Protein AF-A0A383CVW1-F1 (afdb_monomer)

Nearest PDB structures (foldseek):
  1tfe-assembly1_A-2  TM=7.090E-01  e=8.738E-01  Thermus thermophilus
  5x90-assembly1_G  TM=7.369E-01  e=1.712E+00  Legionella pneumophila subsp. pneumophila str. Philadelphia 1
  5x1e-assembly1_C  TM=7.257E-01  e=1.958E+00  Legionella pneumophila subsp. pneumophila str. Philadelphia 1
  7pkq-assembly1_v  TM=6.864E-01  e=3.353E+00  Chlamydomonas reinhardtii

InterPro domains:
  IPR036111 Malate/L-sulfolactate/L-lactate dehydrogenase-like superfamily [SSF89733] (13-53)
  IPR043144 Malate/L-sulfolactate/L-lactate dehydrogenase-like, alpha-helical domain [G3DSA:1.10.1530.10] (5-54)

Structure (mmCIF, N/CA/C/O backbone):
data_AF-A0A383CVW1-F1
#
_entry.id   AF-A0A383CVW1-F1
#
loop_
_atom_site.group_PDB
_atom_site.id
_atom_site.type_symbol
_atom_site.label_atom_id
_atom_site.label_alt_id
_atom_site.label_comp_id
_atom_site.label_asym_id
_atom_site.label_entity_id
_atom_site.label_seq_id
_atom_site.pdbx_PDB_ins_code
_atom_site.Cartn_x
_atom_site.Cartn_y
_atom_site.Cartn_z
_atom_site.occupancy
_atom_site.B_iso_or_equiv
_atom_site.auth_seq_id
_atom_site.auth_comp_id
_atom_site.auth_asym_id
_atom_site.auth_atom_id
_atom_site.pdbx_PDB_model_num
ATOM 1 N N . VAL A 1 1 ? 20.972 -3.869 -9.968 1.00 60.19 1 VAL A N 1
ATOM 2 C CA . VAL A 1 1 ? 19.719 -4.568 -10.337 1.00 60.19 1 VAL A CA 1
ATOM 3 C C . VAL A 1 1 ? 19.899 -5.152 -11.730 1.00 60.19 1 VAL A C 1
ATOM 5 O O . VAL A 1 1 ? 20.291 -4.404 -12.618 1.00 60.19 1 VAL A O 1
ATOM 8 N N . LEU A 1 2 ? 19.725 -6.469 -11.894 1.00 65.12 2 LEU A N 1
ATOM 9 C CA . LEU A 1 2 ? 19.825 -7.158 -13.191 1.00 65.12 2 LEU A CA 1
ATOM 10 C C . LEU A 1 2 ? 18.755 -6.601 -14.148 1.00 65.12 2 LEU A C 1
ATOM 12 O O . LEU A 1 2 ? 17.624 -6.398 -13.715 1.00 65.12 2 LEU A O 1
ATOM 16 N N . ASP A 1 3 ? 19.062 -6.405 -15.433 1.00 62.59 3 ASP A N 1
ATOM 17 C CA . ASP A 1 3 ? 18.083 -5.881 -16.409 1.00 62.59 3 ASP A CA 1
ATOM 18 C C . ASP A 1 3 ? 16.834 -6.766 -16.559 1.00 62.59 3 ASP A C 1
ATOM 20 O O . ASP A 1 3 ? 15.776 -6.275 -16.936 1.00 62.59 3 ASP A O 1
ATOM 24 N N . TYR A 1 4 ? 16.931 -8.040 -16.171 1.00 65.62 4 TYR A N 1
ATOM 25 C CA . TYR A 1 4 ? 15.809 -8.975 -16.094 1.00 65.62 4 TYR A CA 1
ATOM 26 C C . TYR A 1 4 ? 14.699 -8.542 -15.115 1.00 65.62 4 TYR A C 1
ATOM 28 O O . TYR A 1 4 ? 13.548 -8.915 -15.302 1.00 65.62 4 TYR A O 1
ATOM 36 N N . PHE A 1 5 ? 15.019 -7.741 -14.093 1.00 69.12 5 PHE A N 1
ATOM 37 C CA . PHE A 1 5 ? 14.052 -7.273 -13.088 1.00 69.12 5 PHE A CA 1
ATOM 38 C C . PHE A 1 5 ? 13.405 -5.929 -13.446 1.00 69.12 5 PHE A C 1
ATOM 40 O O . PHE A 1 5 ? 12.596 -5.413 -12.683 1.00 69.12 5 PHE A O 1
ATOM 47 N N . LYS A 1 6 ? 13.760 -5.324 -14.587 1.00 73.38 6 LYS A N 1
ATOM 48 C CA . LYS A 1 6 ? 13.169 -4.051 -15.010 1.00 73.38 6 LYS A CA 1
ATOM 49 C C . LYS A 1 6 ? 11.916 -4.310 -15.833 1.00 73.38 6 LYS A C 1
ATOM 51 O O . LYS A 1 6 ? 11.989 -4.883 -16.919 1.00 73.38 6 LYS A O 1
ATOM 56 N N . ILE A 1 7 ? 10.780 -3.814 -15.353 1.00 79.50 7 ILE A N 1
ATOM 57 C CA . ILE A 1 7 ? 9.533 -3.822 -16.120 1.00 79.50 7 ILE A CA 1
ATOM 58 C C . ILE A 1 7 ? 9.736 -2.978 -17.396 1.00 79.50 7 ILE A C 1
ATOM 60 O O . ILE A 1 7 ? 10.203 -1.833 -17.308 1.00 79.50 7 ILE A O 1
ATOM 64 N N . PRO A 1 8 ? 9.426 -3.503 -18.597 1.00 87.00 8 PRO A N 1
ATOM 65 C CA . PRO A 1 8 ? 9.499 -2.723 -19.826 1.00 87.00 8 PRO A CA 1
ATOM 66 C C . PRO A 1 8 ? 8.625 -1.471 -19.719 1.00 87.00 8 PRO A C 1
ATOM 68 O O . PRO A 1 8 ? 7.492 -1.543 -19.259 1.00 87.00 8 PRO A O 1
ATOM 71 N N . LYS A 1 9 ? 9.101 -0.318 -20.209 1.00 83.06 9 LYS A N 1
ATOM 72 C CA . LYS A 1 9 ? 8.368 0.962 -20.081 1.00 83.06 9 LYS A CA 1
ATOM 73 C C . LYS A 1 9 ? 6.928 0.916 -20.605 1.00 83.06 9 LYS A C 1
ATOM 75 O O . LYS A 1 9 ? 6.081 1.633 -20.094 1.00 83.06 9 LYS A O 1
ATOM 80 N N . LYS A 1 10 ? 6.669 0.089 -21.622 1.00 89.31 10 LYS A N 1
ATOM 81 C CA . LYS A 1 10 ? 5.333 -0.118 -22.205 1.00 89.31 10 LYS A CA 1
AT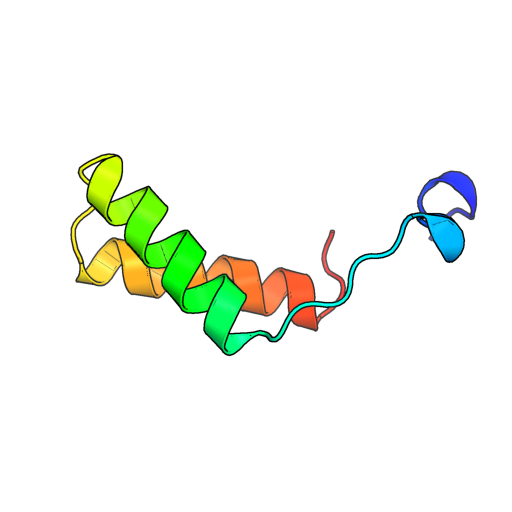OM 82 C C . LYS A 1 10 ? 4.339 -0.780 -21.238 1.00 89.31 10 LYS A C 1
ATOM 84 O O . LYS A 1 10 ? 3.142 -0.613 -21.420 1.00 89.31 10 LYS A O 1
ATOM 89 N N . ASP A 1 11 ? 4.845 -1.490 -20.233 1.00 89.12 11 ASP A N 1
ATOM 90 C CA . ASP A 1 11 ? 4.065 -2.247 -19.253 1.00 89.12 11 ASP A CA 1
ATOM 91 C C . ASP A 1 11 ? 3.977 -1.497 -17.903 1.00 89.12 11 ASP A C 1
ATOM 93 O O . ASP A 1 11 ? 3.302 -1.945 -16.980 1.00 89.12 11 ASP A O 1
ATOM 97 N N . VAL A 1 12 ? 4.634 -0.332 -17.779 1.00 89.25 12 VAL A N 1
ATOM 98 C CA . VAL A 1 12 ? 4.609 0.497 -16.566 1.00 89.25 12 VAL A CA 1
ATOM 99 C C . VAL A 1 12 ? 3.315 1.304 -16.502 1.00 89.25 12 VAL A C 1
ATOM 101 O O . VAL A 1 12 ? 3.035 2.132 -17.370 1.00 89.25 12 VAL A O 1
ATOM 104 N N . VAL A 1 13 ? 2.568 1.131 -15.412 1.00 90.56 13 VAL A N 1
ATOM 105 C CA . VAL A 1 13 ? 1.404 1.957 -15.081 1.00 90.56 13 VAL A CA 1
ATOM 106 C C . VAL A 1 13 ? 1.753 2.852 -13.899 1.00 90.56 13 VAL A C 1
ATOM 108 O O . VAL A 1 13 ? 2.021 2.373 -12.802 1.00 90.56 13 VAL A O 1
ATOM 111 N N . VAL A 1 14 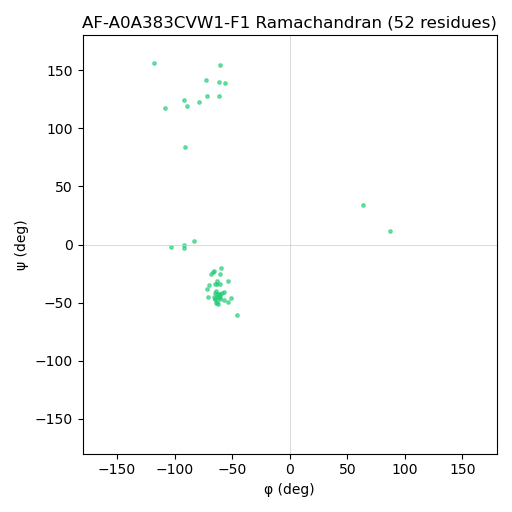? 1.734 4.169 -14.116 1.00 91.00 14 VAL A N 1
ATOM 112 C CA . VAL A 1 14 ? 2.002 5.150 -13.058 1.00 91.00 14 VAL A CA 1
ATOM 113 C C . VAL A 1 14 ? 0.691 5.561 -12.402 1.00 91.00 14 VAL A C 1
ATOM 115 O O . VAL A 1 14 ? -0.227 6.051 -13.062 1.00 91.00 14 VAL A O 1
ATOM 118 N N . VAL A 1 15 ? 0.617 5.399 -11.085 1.00 93.44 15 VAL A N 1
ATOM 119 C CA . VAL A 1 15 ? -0.534 5.795 -10.270 1.00 93.44 15 VAL A CA 1
ATOM 120 C C . VAL A 1 15 ? -0.131 6.853 -9.248 1.00 93.44 15 VAL A C 1
ATOM 122 O O . VAL A 1 15 ? 1.029 6.972 -8.867 1.00 93.44 15 VAL A O 1
ATOM 125 N N . GLN A 1 16 ? -1.099 7.649 -8.792 1.00 95.62 16 GLN A N 1
ATOM 126 C CA . GLN A 1 16 ? -0.864 8.597 -7.701 1.00 95.62 16 GLN A CA 1
ATOM 127 C C . GLN A 1 16 ? -0.720 7.831 -6.382 1.00 95.62 16 GLN A C 1
ATOM 129 O O . GLN A 1 16 ? -1.626 7.070 -6.034 1.00 95.62 16 GLN A O 1
ATOM 134 N N . ALA A 1 17 ? 0.358 8.087 -5.636 1.00 93.56 17 ALA A N 1
ATOM 135 C CA . ALA A 1 17 ? 0.656 7.405 -4.373 1.00 93.56 17 ALA A CA 1
ATOM 136 C C . ALA A 1 17 ? -0.534 7.430 -3.397 1.00 93.56 17 ALA A C 1
ATOM 138 O O . ALA A 1 17 ? -0.959 6.387 -2.920 1.00 93.56 17 ALA A O 1
ATOM 139 N N . GLU A 1 18 ? -1.184 8.582 -3.216 1.00 95.50 18 GLU A N 1
ATOM 140 C CA . GLU A 1 18 ? -2.369 8.710 -2.349 1.00 95.50 18 GLU A CA 1
ATOM 141 C C . GLU A 1 18 ? -3.556 7.832 -2.776 1.00 95.50 18 GLU A C 1
ATOM 143 O O . GLU A 1 18 ? -4.316 7.323 -1.947 1.00 95.50 18 GLU A O 1
ATOM 148 N N . LYS A 1 19 ? -3.740 7.631 -4.088 1.00 97.38 19 LYS A N 1
ATOM 149 C CA . LYS A 1 19 ? -4.797 6.745 -4.595 1.00 97.38 19 LYS A CA 1
ATOM 150 C C . LYS A 1 19 ? -4.454 5.286 -4.321 1.00 97.38 19 LYS A C 1
ATOM 152 O O . LYS A 1 19 ? -5.364 4.532 -3.980 1.00 97.38 19 LYS A O 1
ATOM 157 N N . LEU A 1 20 ? -3.181 4.910 -4.454 1.00 96.75 20 LEU A N 1
ATOM 158 C CA . LEU A 1 20 ? -2.698 3.572 -4.123 1.00 96.75 20 LEU A CA 1
ATOM 159 C C . LEU A 1 20 ? -2.861 3.310 -2.621 1.00 96.75 20 LEU A C 1
ATOM 161 O O . LEU A 1 20 ? -3.554 2.364 -2.264 1.00 96.75 20 LEU A O 1
ATOM 165 N N . ARG A 1 21 ? -2.384 4.232 -1.770 1.00 97.69 21 ARG A N 1
ATOM 166 C CA . ARG A 1 21 ? -2.505 4.207 -0.300 1.00 97.69 21 ARG A CA 1
ATOM 167 C C . ARG A 1 21 ? -3.914 3.850 0.145 1.00 97.69 21 ARG A C 1
ATOM 169 O O . ARG A 1 21 ? -4.153 2.812 0.752 1.00 97.69 21 ARG A O 1
ATOM 176 N N . ARG A 1 22 ? -4.875 4.690 -0.248 1.00 98.00 22 ARG A N 1
ATOM 177 C CA . ARG A 1 22 ? -6.285 4.551 0.128 1.00 98.00 22 ARG A CA 1
ATOM 178 C C . ARG A 1 22 ? -6.910 3.268 -0.418 1.00 98.00 22 ARG A C 1
ATOM 180 O O . ARG A 1 22 ? -7.858 2.746 0.162 1.00 98.00 22 ARG A O 1
ATOM 187 N N . THR A 1 23 ? -6.457 2.799 -1.579 1.00 98.12 23 THR A N 1
ATOM 188 C CA . THR A 1 23 ? -6.963 1.549 -2.160 1.00 98.12 23 THR A CA 1
ATOM 189 C C . THR A 1 23 ? -6.467 0.356 -1.350 1.00 98.12 23 THR A C 1
ATOM 191 O O . THR A 1 23 ? -7.277 -0.493 -0.992 1.00 98.12 23 THR A O 1
ATOM 194 N N . THR A 1 24 ? -5.184 0.337 -0.987 1.00 98.00 24 THR A N 1
ATOM 195 C CA . THR A 1 24 ? -4.577 -0.687 -0.129 1.00 98.00 24 THR A CA 1
ATOM 196 C C . THR A 1 24 ? -5.231 -0.734 1.252 1.00 98.00 24 THR A C 1
ATOM 198 O O . THR A 1 24 ? -5.643 -1.807 1.685 1.00 98.00 24 THR A O 1
ATOM 201 N N . GLU A 1 25 ? -5.442 0.419 1.898 1.00 98.38 25 GLU A N 1
ATOM 202 C CA . GLU A 1 25 ? -6.174 0.511 3.174 1.00 98.38 25 GLU A CA 1
ATOM 203 C C . GLU A 1 25 ? -7.552 -0.157 3.085 1.00 98.38 25 GLU A C 1
ATOM 205 O O . GLU A 1 25 ? -7.892 -1.016 3.894 1.00 98.38 25 GLU A O 1
ATOM 210 N N . LYS A 1 26 ? -8.333 0.181 2.050 1.00 98.56 26 LYS A N 1
ATOM 211 C CA . LYS A 1 26 ? -9.670 -0.394 1.841 1.00 98.56 26 LYS A CA 1
ATOM 212 C C . LYS A 1 26 ? -9.638 -1.899 1.599 1.00 98.56 26 LYS A C 1
ATOM 214 O O . LYS A 1 26 ? -10.582 -2.583 1.984 1.00 98.56 26 LYS A O 1
ATOM 219 N N . ILE A 1 27 ? -8.603 -2.414 0.935 1.00 98.56 27 ILE A N 1
ATOM 220 C CA . ILE A 1 27 ? -8.425 -3.859 0.745 1.00 98.56 27 ILE A CA 1
ATOM 221 C C . ILE A 1 27 ? -8.202 -4.525 2.105 1.00 98.56 27 ILE A C 1
ATOM 223 O O . ILE A 1 27 ? -8.888 -5.495 2.415 1.00 98.56 27 ILE A O 1
ATOM 227 N N . PHE A 1 28 ? -7.321 -3.977 2.943 1.00 98.50 28 PHE A N 1
ATOM 228 C CA . PHE A 1 28 ? -7.077 -4.505 4.286 1.00 98.50 28 PHE A CA 1
ATOM 229 C C . PHE A 1 28 ? -8.321 -4.456 5.175 1.00 98.50 28 PHE A C 1
ATOM 231 O O . PHE A 1 28 ? -8.678 -5.476 5.764 1.00 98.50 28 PHE A O 1
ATOM 238 N N . GLU A 1 29 ? -9.051 -3.339 5.191 1.00 98.62 29 GLU A N 1
ATOM 239 C CA . GLU A 1 29 ? -10.331 -3.240 5.906 1.00 98.62 29 GLU A CA 1
ATOM 240 C C . GLU A 1 29 ? -11.335 -4.304 5.422 1.00 98.62 29 GLU A C 1
ATOM 242 O O . GLU A 1 29 ? -12.028 -4.934 6.222 1.00 98.62 29 GLU A O 1
ATOM 247 N N . LYS A 1 30 ? -11.403 -4.566 4.106 1.00 98.50 30 LYS A N 1
ATOM 248 C CA . LYS A 1 30 ? -12.268 -5.618 3.537 1.00 98.50 30 LYS A CA 1
ATOM 249 C C . LYS A 1 30 ? -11.824 -7.033 3.893 1.00 98.50 30 LYS A C 1
ATOM 251 O O . LYS A 1 30 ? -12.672 -7.920 3.938 1.00 98.50 30 LYS A O 1
ATOM 256 N N . CYS A 1 31 ? -10.543 -7.230 4.180 1.00 98.19 31 CYS A N 1
ATOM 257 C CA . CYS A 1 31 ? -9.999 -8.481 4.698 1.00 98.19 31 CYS A CA 1
ATOM 258 C C . CYS A 1 31 ? -10.161 -8.629 6.223 1.00 98.19 31 CYS A C 1
ATOM 260 O O . CYS A 1 31 ? -9.701 -9.623 6.779 1.00 98.19 31 CYS A O 1
ATOM 262 N N . GLY A 1 32 ? -10.818 -7.679 6.899 1.00 98.12 32 GLY A N 1
ATOM 263 C CA . GLY A 1 32 ? -11.074 -7.732 8.341 1.00 98.12 32 GLY A CA 1
ATOM 264 C C . GLY A 1 32 ? -9.950 -7.167 9.211 1.00 98.12 32 GLY A C 1
ATOM 265 O O . GLY A 1 32 ? -9.979 -7.360 10.424 1.00 98.12 32 GLY A O 1
ATOM 266 N N . VAL A 1 33 ? -8.976 -6.474 8.618 1.00 98.38 33 VAL A N 1
ATOM 267 C CA . VAL A 1 33 ? -7.936 -5.748 9.359 1.00 98.38 33 VAL A CA 1
ATOM 268 C C . VAL A 1 33 ? -8.552 -4.497 9.991 1.00 98.38 33 VAL A C 1
ATOM 270 O O . VAL A 1 33 ? -9.407 -3.848 9.381 1.00 98.38 33 VAL A O 1
ATOM 273 N N . SER A 1 34 ? -8.133 -4.153 11.213 1.00 98.44 34 SER A N 1
ATOM 274 C CA . SER A 1 34 ? -8.567 -2.908 11.855 1.00 98.44 34 SER A CA 1
ATOM 275 C C . SER A 1 34 ? -8.143 -1.691 11.029 1.00 98.44 34 SER A C 1
ATOM 277 O O . SER A 1 34 ? -7.175 -1.740 10.271 1.00 98.44 34 SER A O 1
ATOM 279 N N . 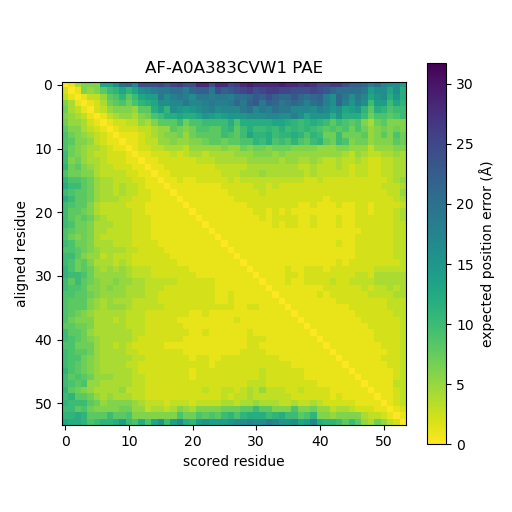LYS A 1 35 ? -8.861 -0.575 11.166 1.0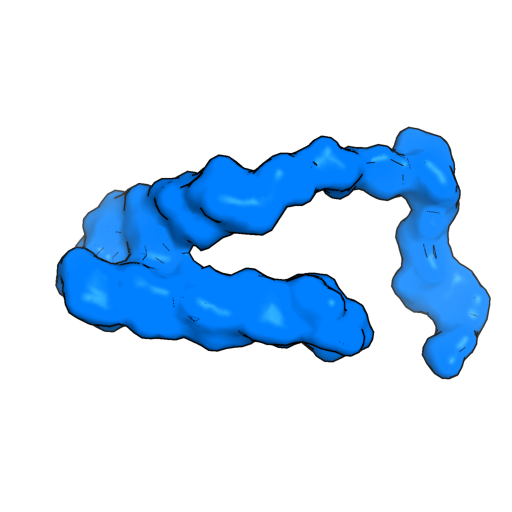0 98.00 35 LYS A N 1
ATOM 280 C CA . LYS A 1 35 ? -8.553 0.641 10.406 1.00 98.00 35 LYS A CA 1
ATOM 281 C C . LYS A 1 35 ? -7.129 1.123 10.684 1.00 98.00 35 LYS A C 1
ATOM 283 O O . LYS A 1 35 ? -6.418 1.515 9.764 1.00 98.00 35 LYS A O 1
ATOM 288 N N . GLU A 1 36 ? -6.712 1.077 11.942 1.00 98.25 36 GLU A N 1
ATOM 289 C CA . GLU A 1 36 ? -5.400 1.529 12.391 1.00 98.25 36 GLU A CA 1
ATOM 290 C C . GLU A 1 36 ? -4.279 0.658 11.800 1.00 98.25 36 GLU A C 1
ATOM 292 O O . GLU A 1 36 ? -3.297 1.180 11.270 1.00 98.25 36 GLU A O 1
ATOM 297 N N . GLU A 1 37 ? -4.444 -0.668 11.815 1.00 98.38 37 GLU A N 1
ATOM 298 C CA . GLU A 1 37 ? -3.478 -1.594 11.211 1.00 98.38 37 GLU A CA 1
ATOM 299 C C . GLU A 1 37 ? -3.488 -1.521 9.679 1.00 98.38 37 GLU A C 1
ATOM 301 O O . GLU A 1 37 ? -2.435 -1.631 9.053 1.00 98.38 37 GLU A O 1
ATOM 306 N N . ALA A 1 38 ? -4.650 -1.287 9.063 1.00 98.56 38 ALA A N 1
ATOM 307 C CA . ALA A 1 38 ? -4.775 -1.113 7.621 1.00 98.56 38 ALA A CA 1
ATOM 308 C C . ALA A 1 38 ? -4.015 0.131 7.134 1.00 98.56 38 ALA A C 1
ATOM 310 O O . ALA A 1 38 ? -3.317 0.068 6.121 1.00 98.56 38 ALA A O 1
ATOM 311 N N . GLN A 1 39 ? -4.112 1.240 7.872 1.00 98.38 39 GLN A N 1
ATOM 312 C CA . GLN A 1 39 ? -3.357 2.466 7.605 1.00 98.38 39 GLN A CA 1
ATOM 313 C C . GLN A 1 39 ? -1.851 2.228 7.722 1.00 98.38 39 GLN A C 1
ATOM 315 O O . GLN A 1 39 ? -1.111 2.513 6.781 1.00 98.38 39 GLN A O 1
ATOM 320 N N . LEU A 1 40 ? -1.408 1.631 8.833 1.00 98.31 40 LEU A N 1
ATOM 321 C CA . LEU A 1 40 ? 0.008 1.344 9.060 1.00 98.31 40 LEU A CA 1
ATOM 322 C C . LEU A 1 40 ? 0.581 0.403 7.992 1.00 98.31 40 LEU A C 1
ATOM 324 O O . LEU A 1 40 ? 1.654 0.657 7.449 1.00 98.31 40 LEU A O 1
ATOM 328 N N . GLY A 1 41 ? -0.139 -0.672 7.665 1.00 97.50 41 GLY A N 1
ATOM 329 C CA . GLY A 1 41 ? 0.272 -1.623 6.637 1.00 97.50 41 GLY A CA 1
ATOM 330 C C . GLY A 1 41 ? 0.382 -0.971 5.259 1.00 97.50 41 GLY A C 1
ATOM 331 O O . GLY A 1 41 ? 1.350 -1.215 4.540 1.00 97.50 41 GLY A O 1
ATOM 332 N N . ALA A 1 42 ? -0.575 -0.111 4.896 1.00 97.88 42 ALA A N 1
ATOM 333 C CA . ALA A 1 42 ? -0.526 0.625 3.638 1.00 97.88 42 ALA A CA 1
ATOM 334 C C . ALA A 1 42 ? 0.669 1.590 3.586 1.00 97.88 42 ALA A C 1
ATOM 336 O O . ALA A 1 42 ? 1.335 1.666 2.556 1.00 97.88 42 ALA A O 1
ATOM 337 N N . ASP A 1 43 ? 0.981 2.277 4.687 1.00 97.19 43 ASP A N 1
ATOM 338 C CA . ASP A 1 43 ? 2.117 3.202 4.769 1.00 97.19 43 ASP A CA 1
ATOM 339 C C . ASP A 1 43 ? 3.465 2.484 4.615 1.00 97.19 43 ASP A C 1
ATOM 341 O O . ASP A 1 43 ? 4.339 2.963 3.889 1.00 97.19 43 ASP A O 1
ATOM 345 N N . VAL A 1 44 ? 3.628 1.315 5.244 1.00 96.88 44 VAL A N 1
ATOM 346 C CA . VAL A 1 44 ? 4.850 0.499 5.121 1.00 96.88 44 VAL A CA 1
ATOM 347 C C . VAL A 1 44 ? 5.060 0.034 3.678 1.00 96.88 44 VAL A C 1
ATOM 349 O O . VAL A 1 44 ? 6.173 0.144 3.161 1.00 96.88 44 VAL A O 1
ATOM 352 N N . LEU A 1 45 ? 4.004 -0.446 3.014 1.00 95.50 45 LEU A N 1
ATOM 353 C CA . LEU A 1 45 ? 4.083 -0.897 1.621 1.00 95.50 45 LEU A CA 1
ATOM 354 C C . LEU A 1 45 ? 4.419 0.254 0.670 1.00 95.50 45 LEU A C 1
ATOM 356 O O . LEU A 1 45 ? 5.349 0.152 -0.124 1.00 95.50 45 LEU A O 1
ATOM 360 N N . LEU A 1 46 ? 3.741 1.392 0.814 1.00 94.94 46 LEU A N 1
ATOM 361 C CA . LEU A 1 46 ? 4.016 2.555 -0.025 1.00 94.94 46 LEU A CA 1
ATOM 362 C C . LEU A 1 46 ? 5.411 3.131 0.193 1.00 94.94 46 LEU A C 1
ATOM 364 O O . LEU A 1 46 ? 6.019 3.640 -0.749 1.00 94.94 46 LEU A O 1
ATOM 368 N N . TYR A 1 47 ? 5.924 3.080 1.422 1.00 94.62 47 TYR A N 1
ATOM 369 C CA . TYR A 1 47 ? 7.294 3.487 1.693 1.00 94.62 47 TYR A CA 1
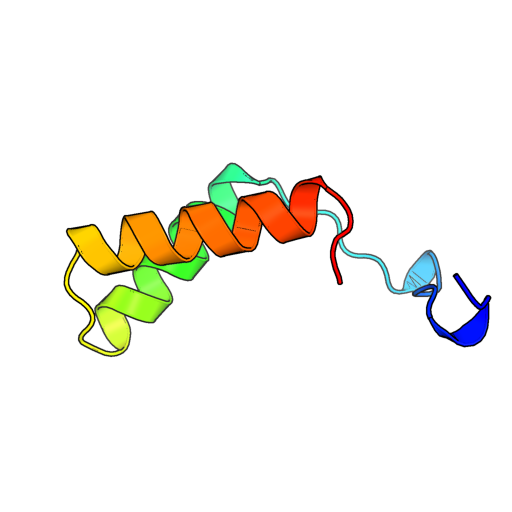ATOM 370 C C . TYR A 1 47 ? 8.295 2.634 0.901 1.00 94.62 47 TYR A C 1
ATOM 372 O O . TYR A 1 47 ? 9.231 3.190 0.323 1.00 94.62 47 TYR A O 1
ATOM 38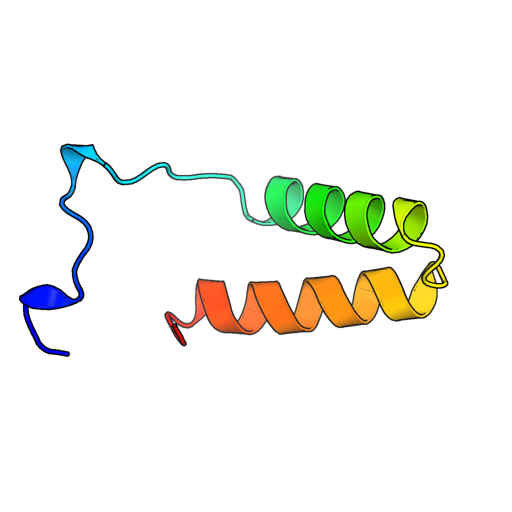0 N N . ALA A 1 48 ? 8.086 1.315 0.840 1.00 93.00 48 ALA A N 1
ATOM 381 C CA . ALA A 1 48 ? 8.925 0.415 0.054 1.00 93.00 48 ALA A CA 1
ATOM 382 C C . ALA A 1 48 ? 8.844 0.741 -1.449 1.00 93.00 48 ALA A C 1
ATOM 384 O O . ALA A 1 48 ? 9.882 1.000 -2.066 1.00 93.00 48 ALA A O 1
ATOM 385 N N . ASP A 1 49 ? 7.628 0.870 -1.994 1.00 90.62 49 ASP A N 1
ATOM 386 C CA . ASP A 1 49 ? 7.389 1.193 -3.409 1.00 90.62 49 ASP A CA 1
ATOM 387 C C . ASP A 1 49 ? 8.060 2.517 -3.820 1.00 90.62 49 ASP A C 1
ATOM 389 O O . ASP A 1 49 ? 8.784 2.596 -4.813 1.00 90.62 49 ASP A O 1
ATOM 393 N N . LEU A 1 50 ? 7.884 3.582 -3.025 1.00 90.81 50 LEU A N 1
ATOM 394 C CA . LEU A 1 50 ? 8.452 4.908 -3.312 1.00 90.81 50 LEU A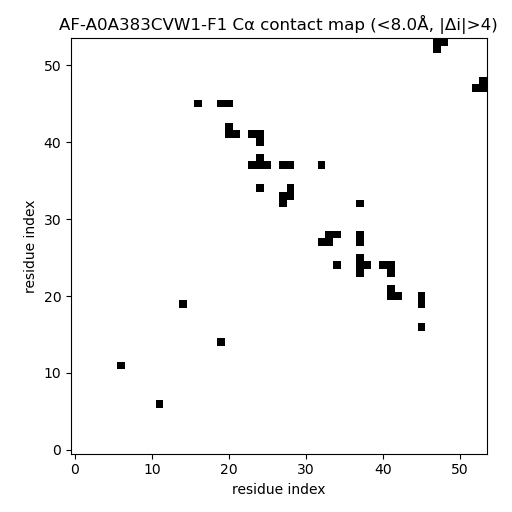 CA 1
ATOM 395 C C . LEU A 1 50 ? 9.982 4.943 -3.230 1.00 90.81 50 LEU A C 1
ATOM 397 O O . LEU A 1 50 ? 10.616 5.829 -3.812 1.00 90.81 50 LEU A O 1
ATOM 401 N N . LYS A 1 51 ? 10.585 4.012 -2.488 1.00 89.62 51 LYS A N 1
ATOM 402 C CA . LYS A 1 51 ? 12.039 3.855 -2.394 1.00 89.62 51 LYS A CA 1
ATOM 403 C C . LYS A 1 51 ? 12.598 2.872 -3.421 1.00 89.62 51 LYS A C 1
ATOM 405 O O . LYS A 1 51 ? 13.820 2.745 -3.491 1.00 89.62 51 LYS A O 1
ATOM 410 N N . GLY A 1 52 ? 11.744 2.233 -4.225 1.00 84.44 52 GLY A N 1
ATOM 411 C CA . GLY A 1 52 ? 12.147 1.191 -5.168 1.00 84.44 52 GLY A CA 1
ATOM 412 C C . GLY A 1 52 ? 12.723 -0.034 -4.460 1.00 84.44 52 GLY A C 1
ATOM 413 O O . GLY A 1 52 ? 13.682 -0.629 -4.951 1.00 84.44 52 GLY A O 1
ATOM 414 N N . ILE A 1 53 ? 12.202 -0.342 -3.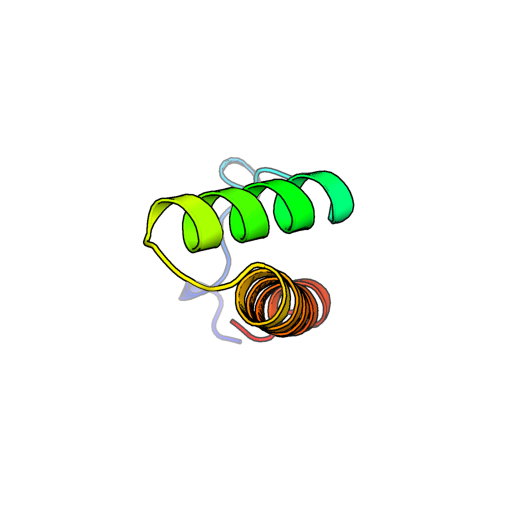268 1.00 79.12 53 ILE A N 1
ATOM 415 C CA . ILE A 1 53 ? 12.516 -1.555 -2.515 1.00 79.12 53 ILE A CA 1
ATOM 416 C C . ILE A 1 53 ? 11.479 -2.600 -2.943 1.00 79.12 53 ILE A C 1
ATOM 418 O O . ILE A 1 53 ? 10.443 -2.738 -2.300 1.00 79.12 53 ILE A O 1
ATOM 422 N N . GLU A 1 54 ? 11.758 -3.275 -4.058 1.00 66.88 54 GLU A N 1
ATOM 423 C CA . GLU A 1 54 ? 10.982 -4.401 -4.606 1.00 66.88 54 GLU A CA 1
ATOM 424 C C . GLU A 1 54 ? 11.821 -5.685 -4.622 1.00 66.88 54 GLU A C 1
ATOM 426 O O . GLU A 1 54 ? 13.028 -5.608 -4.966 1.00 66.88 54 GLU A O 1
#

Foldseek 3Di:
DPPVPDDPPVRDDDDDLVVQLVVQLVVCVVVVHDSVVSNVVSVVVSVCVVVVVD

Secondary structure (DSSP, 8-state):
--GGGSPPGGG-----HHHHHHHHHHHHHHTT--HHHHHHHHHHHHHHHHHT--

pLDDT: mean 90.78, std 10.76, range [60.19, 98.62]

Mean predicted aligned error: 4.73 Å

Sequence (54 aa):
VLDYFKIPKKDVVVVQAEKLRRTTEKIFEKCGVSKEEAQLGADVLLYADLKGIE

Solvent-accessible surface area (backbone atoms only — not comparable to full-atom values): 3331 Å² total; per-residue (Å²): 132,65,76,88,77,55,80,54,75,91,76,63,82,90,75,59,64,71,60,51,39,58,48,47,22,53,51,32,42,73,73,70,40,52,70,70,58,14,48,52,52,24,51,56,52,50,52,30,60,79,68,69,61,124

Radius of gyration: 13.45 Å; Cα contacts (8 Å, |Δi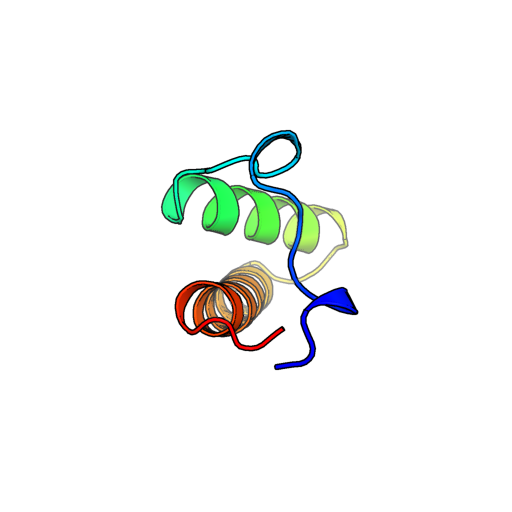|>4): 26; chains: 1; bounding box: 32×18×35 Å

Organism: NCBI:txid408172